Protein AF-A0A6M0LMC6-F1 (afdb_monomer)

InterPro domains:
  IPR001261 ArgE/DapE/ACY1/CPG2/YscS, conserved site [PS00758] (7-16)
  IPR001261 ArgE/DapE/ACY1/CPG2/YscS, conserved site [PS00759] (43-82)
  IPR002933 Peptidase M20 [PF01546] (8-113)
  IPR050072 Peptidase M20A family, bacterial cell wall biosynthesis [PTHR43808] (4-135)

Nearest PDB structures (foldseek):
  4h2k-assembly1_A  TM=9.846E-01  e=8.358E-12  Haemophilus influenzae Rd KW20
  1vgy-assembly1_B  TM=9.972E-01  e=1.245E-11  Neisseria meningitidis MC58
  8f8o-assembly1_A  TM=9.897E-01  e=1.736E-11  Acinetobacter baumannii ATCC 17978
  4op4-assembly2_B  TM=9.793E-01  e=8.358E-12  Vibrio cholerae O1 biovar El Tor str. N16961
  4h2k-assembly2_B  TM=9.912E-01  e=3.156E-11  Haemophilus influenzae Rd KW20

pLDDT: mean 97.23, std 5.57, range [48.34, 98.88]

Organism: Pseudobutyrivibrio xylanivorans (NCBI:txid185007)

Radius of gyration: 18.85 Å; Cα contacts (8 Å, |Δi|>4): 164; chains: 1; bounding box: 70×32×45 Å

Mean predicted aligned error: 3.05 Å

Structure (mmCIF, N/CA/C/O backbone):
data_AF-A0A6M0LMC6-F1
#
_entry.id   AF-A0A6M0LMC6-F1
#
loop_
_atom_site.group_PDB
_atom_site.id
_atom_site.type_symbol
_atom_site.label_atom_id
_atom_site.label_alt_id
_atom_site.label_comp_id
_atom_site.label_asym_id
_atom_site.label_entity_id
_atom_site.label_seq_id
_atom_site.pdbx_PDB_ins_code
_atom_site.Cartn_x
_atom_site.Cartn_y
_atom_site.Cartn_z
_atom_site.occupancy
_atom_site.B_iso_or_equiv
_atom_site.auth_seq_id
_atom_site.auth_comp_id
_atom_site.auth_asym_id
_atom_site.auth_atom_id
_atom_site.pdbx_PDB_model_num
ATOM 1 N N 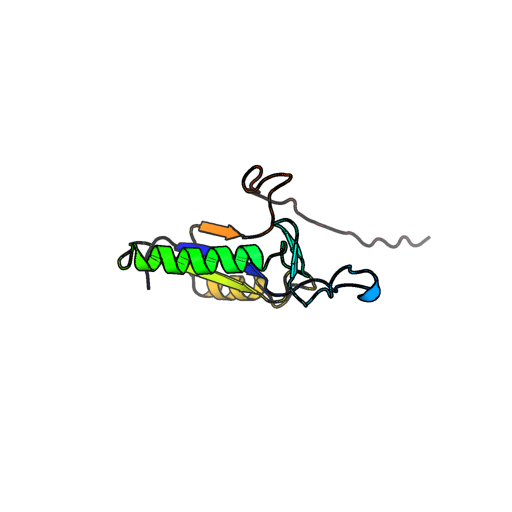. ARG A 1 1 ? -17.858 5.050 9.098 1.00 48.34 1 ARG A N 1
ATOM 2 C CA . ARG A 1 1 ? -18.167 5.758 10.366 1.00 48.34 1 ARG A CA 1
ATOM 3 C C . ARG A 1 1 ? -18.268 4.690 11.441 1.00 48.34 1 ARG A C 1
ATOM 5 O O . ARG A 1 1 ? -19.261 3.988 11.457 1.00 48.34 1 ARG A O 1
ATOM 12 N N . GLY A 1 2 ? -17.227 4.509 12.246 1.00 61.50 2 GLY A N 1
ATOM 13 C CA . GLY A 1 2 ? -17.209 3.538 13.344 1.00 61.50 2 GLY A CA 1
ATOM 14 C C . GLY A 1 2 ? -16.548 4.165 14.568 1.00 61.50 2 GLY A C 1
ATOM 15 O O . GLY A 1 2 ? -15.774 5.112 14.415 1.00 61.50 2 GLY A O 1
ATOM 16 N N . GLN A 1 3 ? -16.881 3.679 15.759 1.00 81.12 3 GLN A N 1
ATOM 17 C CA . GLN A 1 3 ? -16.204 4.007 17.018 1.00 81.12 3 GLN A CA 1
ATOM 18 C C . GLN A 1 3 ? -15.610 2.719 17.604 1.00 81.12 3 GLN A C 1
ATOM 20 O O . GLN A 1 3 ? -15.968 1.631 17.173 1.00 81.12 3 GLN A O 1
ATOM 25 N N . GLY A 1 4 ? -14.707 2.829 18.579 1.00 90.44 4 GLY A N 1
ATOM 26 C CA . GLY A 1 4 ? -14.136 1.660 19.252 1.00 90.44 4 GLY A CA 1
ATOM 27 C C . GLY A 1 4 ? -12.878 1.112 18.578 1.00 90.44 4 GLY A C 1
ATOM 28 O O . GLY A 1 4 ? -12.019 1.878 18.140 1.00 90.44 4 GLY A O 1
ATOM 29 N N . GLU A 1 5 ? -12.747 -0.212 18.576 1.00 97.38 5 GLU A N 1
ATOM 30 C CA . GLU A 1 5 ? -11.569 -0.931 18.084 1.00 97.38 5 GLU A CA 1
ATOM 31 C C . GLU A 1 5 ? -11.291 -0.613 16.610 1.00 97.38 5 GLU A C 1
ATOM 33 O O . GLU A 1 5 ? -12.194 -0.662 15.774 1.00 97.38 5 GLU A O 1
ATOM 38 N N . THR A 1 6 ? -10.058 -0.218 16.302 1.00 98.44 6 THR A N 1
ATOM 39 C CA . THR A 1 6 ? -9.670 0.373 15.021 1.00 98.44 6 THR A CA 1
ATOM 40 C C . THR A 1 6 ? -8.673 -0.504 14.274 1.00 98.44 6 THR A C 1
ATOM 42 O O . THR A 1 6 ? -7.554 -0.707 14.741 1.00 98.44 6 THR A O 1
ATOM 45 N N . LEU A 1 7 ? -9.060 -0.934 13.071 1.00 98.69 7 LEU A N 1
ATOM 46 C CA . LEU A 1 7 ? -8.183 -1.532 12.066 1.00 98.69 7 LEU A CA 1
ATOM 47 C C . LEU A 1 7 ? -7.851 -0.490 10.993 1.00 98.69 7 LEU A C 1
ATOM 49 O O . LEU A 1 7 ? -8.753 0.062 10.359 1.00 98.69 7 LEU A O 1
ATOM 53 N N . ALA A 1 8 ? -6.563 -0.252 10.761 1.00 98.69 8 ALA A N 1
ATOM 54 C CA . ALA A 1 8 ? -6.072 0.565 9.661 1.00 98.69 8 ALA A CA 1
ATOM 55 C C . ALA A 1 8 ? -5.409 -0.302 8.585 1.00 98.69 8 ALA A C 1
ATOM 57 O O . ALA A 1 8 ? -4.524 -1.101 8.888 1.00 98.69 8 ALA A O 1
ATOM 58 N N . PHE A 1 9 ? -5.791 -0.105 7.326 1.00 98.88 9 PHE A N 1
ATOM 59 C CA . PHE A 1 9 ? -4.951 -0.490 6.196 1.00 98.88 9 PHE A CA 1
ATOM 60 C C . PHE A 1 9 ? -3.923 0.611 5.937 1.00 98.88 9 PHE A C 1
ATOM 62 O O . PHE A 1 9 ? -4.284 1.788 5.873 1.00 98.88 9 PHE A O 1
ATOM 69 N N . ALA A 1 10 ? -2.656 0.240 5.779 1.00 98.81 10 ALA A N 1
ATOM 70 C CA . ALA A 1 10 ? -1.582 1.170 5.457 1.00 98.81 10 ALA A CA 1
ATOM 71 C C . ALA A 1 10 ? -0.913 0.809 4.129 1.00 98.81 10 ALA A C 1
ATOM 73 O O . ALA A 1 10 ? -0.786 -0.370 3.785 1.00 98.81 10 ALA A O 1
ATOM 74 N N . GLY A 1 11 ? -0.488 1.834 3.395 1.00 98.75 11 GLY A N 1
ATOM 75 C CA . GLY A 1 11 ? 0.216 1.662 2.133 1.00 98.75 11 GLY A CA 1
ATOM 76 C C . GLY A 1 11 ? 0.665 2.969 1.497 1.00 98.75 11 GLY A C 1
ATOM 77 O O . GLY A 1 11 ? 0.436 4.051 2.044 1.00 98.75 11 GLY A O 1
ATOM 78 N N . HIS A 1 12 ? 1.279 2.870 0.324 1.00 98.88 12 HIS A N 1
ATOM 79 C CA . HIS A 1 12 ? 1.862 4.011 -0.369 1.00 98.88 12 HIS A CA 1
ATOM 80 C C . HIS A 1 12 ? 1.518 4.024 -1.867 1.00 98.88 12 HIS A C 1
ATOM 82 O O . HIS A 1 12 ? 1.209 2.997 -2.473 1.00 98.88 12 HIS A O 1
ATOM 88 N N . THR A 1 13 ? 1.469 5.226 -2.442 1.00 98.75 13 THR A N 1
ATOM 89 C CA . THR A 1 13 ? 1.007 5.480 -3.823 1.00 98.75 13 THR A CA 1
ATOM 90 C C . THR A 1 13 ? 2.134 5.823 -4.787 1.00 98.75 13 THR A C 1
ATOM 92 O O . THR A 1 13 ? 1.973 5.665 -6.006 1.00 98.75 13 THR A O 1
ATOM 95 N N . ASP A 1 14 ? 3.249 6.307 -4.248 1.00 98.62 14 ASP A N 1
ATOM 96 C CA . ASP A 1 14 ? 4.501 6.502 -4.957 1.00 98.62 14 ASP A CA 1
ATOM 97 C C . ASP A 1 14 ? 5.084 5.174 -5.422 1.00 98.62 14 ASP A C 1
ATOM 99 O O . ASP A 1 14 ? 4.713 4.097 -4.967 1.00 98.62 14 ASP A O 1
ATOM 103 N N . VAL A 1 15 ? 5.960 5.278 -6.411 1.00 98.69 15 VAL A N 1
ATOM 104 C CA . VAL A 1 15 ? 6.655 4.151 -7.013 1.00 98.69 15 VAL A CA 1
ATOM 105 C C . VAL A 1 15 ? 8.071 4.593 -7.347 1.00 98.69 15 VAL A C 1
ATOM 107 O O . VAL A 1 15 ? 8.283 5.740 -7.753 1.00 98.69 15 VAL A O 1
ATOM 110 N N . VAL A 1 16 ? 9.037 3.682 -7.253 1.00 98.12 16 VAL A N 1
ATOM 111 C CA . VAL A 1 16 ? 10.413 3.974 -7.676 1.00 98.12 16 VAL A CA 1
ATOM 112 C C . VAL A 1 16 ? 10.511 4.279 -9.179 1.00 98.12 16 VAL A C 1
ATOM 114 O O . VAL A 1 16 ? 9.677 3.815 -9.976 1.00 98.12 16 VAL A O 1
ATOM 117 N N . PRO A 1 17 ? 11.565 4.997 -9.616 1.00 98.06 17 PRO A N 1
ATOM 118 C CA . PRO A 1 17 ? 11.808 5.254 -11.029 1.00 98.06 17 PRO A CA 1
ATOM 119 C C . PRO A 1 17 ? 11.774 3.974 -11.890 1.00 98.06 17 PRO A C 1
ATOM 121 O O . PRO A 1 17 ? 12.221 2.899 -11.469 1.00 98.06 17 PRO A O 1
ATOM 124 N N . PRO A 1 18 ? 11.252 4.044 -13.127 1.00 97.38 18 PRO A N 1
ATOM 125 C CA . PRO A 1 18 ? 11.214 2.888 -14.022 1.00 97.38 18 PRO A CA 1
ATOM 126 C C . PRO A 1 18 ? 12.589 2.525 -14.604 1.00 97.38 18 PRO A C 1
ATOM 128 O O . PRO A 1 18 ? 12.740 1.432 -15.149 1.00 97.38 18 PRO A O 1
ATOM 131 N N . GLY A 1 19 ? 13.580 3.415 -14.480 1.00 98.12 19 GLY A N 1
ATOM 132 C CA . GLY A 1 19 ? 14.852 3.307 -15.189 1.00 98.12 19 GLY A CA 1
ATOM 133 C C . GLY A 1 19 ? 14.685 3.620 -16.676 1.00 98.12 19 GLY A C 1
ATOM 134 O O . GLY A 1 19 ? 13.872 4.464 -17.048 1.00 98.12 19 GLY A O 1
ATOM 135 N N . ASP A 1 20 ? 15.461 2.935 -17.511 1.00 98.00 20 ASP A N 1
ATOM 136 C CA . ASP A 1 20 ? 15.379 3.033 -18.969 1.00 98.00 20 ASP A CA 1
ATOM 137 C C . ASP A 1 20 ? 14.089 2.374 -19.490 1.00 98.00 20 ASP A C 1
ATOM 139 O O . ASP A 1 20 ? 13.900 1.162 -19.345 1.00 98.00 20 ASP A O 1
ATOM 143 N N . ALA A 1 21 ? 13.197 3.181 -20.071 1.00 97.38 21 ALA A N 1
ATOM 144 C CA . ALA A 1 21 ? 11.890 2.742 -20.550 1.00 97.38 21 ALA A CA 1
ATOM 145 C C . ALA A 1 21 ? 11.987 1.772 -21.738 1.00 97.38 21 ALA A C 1
ATOM 147 O O . ALA A 1 21 ? 11.151 0.877 -21.841 1.00 97.38 21 ALA A O 1
ATOM 148 N N . ASP A 1 22 ? 13.030 1.876 -22.567 1.00 97.94 22 ASP A N 1
ATOM 149 C CA . ASP A 1 22 ? 13.209 1.029 -23.754 1.00 97.94 22 ASP A CA 1
ATOM 150 C C . ASP A 1 22 ? 13.566 -0.419 -23.384 1.00 97.94 22 ASP A C 1
ATOM 152 O O . ASP A 1 22 ? 13.448 -1.342 -24.191 1.00 97.94 22 ASP A O 1
ATOM 156 N N . ARG A 1 23 ? 13.978 -0.648 -22.131 1.00 98.12 23 ARG A N 1
ATOM 157 C CA . ARG A 1 23 ? 14.245 -1.988 -21.593 1.00 98.12 23 ARG A CA 1
ATOM 158 C C . ARG A 1 23 ? 12.991 -2.709 -21.110 1.00 98.12 23 ARG A C 1
ATOM 160 O O . ARG A 1 23 ? 13.076 -3.887 -20.755 1.00 98.12 23 ARG A O 1
ATOM 167 N N . TRP A 1 24 ? 11.849 -2.030 -21.060 1.00 98.50 24 TRP A N 1
ATOM 168 C CA . TRP A 1 24 ? 10.584 -2.651 -20.703 1.00 98.50 24 TRP A CA 1
ATOM 169 C C . TRP A 1 24 ? 9.914 -3.269 -21.932 1.00 98.50 24 TRP A C 1
ATOM 171 O O . TRP A 1 24 ? 9.890 -2.683 -23.007 1.00 98.50 24 TRP A O 1
ATOM 181 N N . ILE A 1 25 ? 9.310 -4.449 -21.765 1.00 98.06 25 ILE A N 1
ATOM 182 C CA . ILE A 1 25 ? 8.550 -5.103 -22.847 1.00 98.06 25 ILE A CA 1
ATOM 183 C C . ILE A 1 25 ? 7.274 -4.309 -23.184 1.00 98.06 25 ILE A C 1
ATOM 185 O O . ILE A 1 25 ? 6.855 -4.253 -24.335 1.00 98.06 25 ILE A O 1
ATOM 189 N N . ASN A 1 26 ? 6.658 -3.710 -22.165 1.00 97.62 26 ASN A N 1
ATOM 190 C CA . ASN A 1 26 ? 5.527 -2.791 -22.261 1.00 97.62 26 ASN A CA 1
ATOM 191 C C . ASN A 1 26 ? 5.885 -1.538 -21.456 1.00 97.62 26 ASN A C 1
ATOM 193 O O . ASN A 1 26 ? 6.481 -1.707 -20.388 1.00 97.62 26 ASN A O 1
ATOM 197 N N . PRO A 1 27 ? 5.527 -0.319 -21.895 1.00 98.31 27 PRO A N 1
ATOM 198 C CA . PRO A 1 27 ? 5.887 0.889 -21.164 1.00 98.31 27 PRO A CA 1
ATOM 199 C C . PRO A 1 27 ? 5.482 0.803 -19.681 1.00 98.31 27 PRO A C 1
ATOM 201 O O . PRO A 1 27 ? 4.383 0.346 -19.360 1.00 98.31 27 PRO A O 1
ATOM 204 N N . PRO A 1 28 ? 6.342 1.244 -18.747 1.00 98.44 28 PRO A N 1
ATOM 205 C CA . PRO A 1 28 ? 6.178 0.998 -17.310 1.00 98.44 28 PRO A CA 1
ATOM 206 C C . PRO A 1 28 ? 4.889 1.583 -16.720 1.00 98.44 28 PRO A C 1
ATOM 208 O O . PRO A 1 28 ? 4.438 1.130 -15.670 1.00 98.44 28 PRO A O 1
ATOM 211 N N . PHE A 1 29 ? 4.294 2.579 -17.377 1.00 98.44 29 PHE A N 1
ATOM 212 C CA . PHE A 1 29 ? 3.057 3.235 -16.951 1.00 98.44 29 PHE A CA 1
ATOM 213 C C . PHE A 1 29 ? 1.877 2.982 -17.904 1.00 98.44 29 PHE A C 1
ATOM 215 O O . PHE A 1 29 ? 0.847 3.640 -17.784 1.00 98.44 29 PHE A O 1
ATOM 222 N N . GLU A 1 30 ? 2.002 2.002 -18.802 1.00 98.56 30 GLU A N 1
ATOM 223 C CA . GLU A 1 30 ? 0.915 1.478 -19.633 1.00 98.56 30 GLU A CA 1
ATOM 224 C C . GLU A 1 30 ? 0.542 0.068 -19.141 1.00 98.56 30 GLU A C 1
ATOM 226 O O . GLU A 1 30 ? 1.115 -0.932 -19.594 1.00 98.56 30 GLU A O 1
ATOM 231 N N . PRO A 1 31 ? -0.375 -0.044 -18.158 1.00 98.44 31 PRO A N 1
ATOM 232 C CA . PRO A 1 31 ? -0.671 -1.316 -17.516 1.00 98.44 31 PRO A CA 1
ATOM 233 C C . PRO A 1 31 ? -1.193 -2.328 -18.536 1.00 98.44 31 PRO A C 1
ATOM 235 O O . PRO A 1 31 ? -2.186 -2.087 -19.220 1.00 98.44 31 PRO A O 1
ATOM 238 N N . THR A 1 32 ? -0.527 -3.477 -18.618 1.00 98.69 32 THR A N 1
ATOM 239 C CA . THR A 1 32 ? -0.811 -4.501 -19.629 1.00 98.69 32 THR A CA 1
ATOM 240 C C . THR A 1 32 ? -1.021 -5.850 -18.959 1.00 98.69 32 THR A C 1
ATOM 242 O O . THR A 1 32 ? -0.197 -6.273 -18.152 1.00 98.69 32 THR A O 1
ATOM 245 N N . ILE A 1 33 ? -2.101 -6.551 -19.309 1.00 98.69 33 ILE A N 1
ATOM 246 C CA . ILE A 1 33 ? -2.320 -7.936 -18.878 1.00 98.69 33 ILE A CA 1
ATOM 247 C C . ILE A 1 33 ? -1.821 -8.875 -19.972 1.00 98.69 33 ILE A C 1
ATOM 249 O O . ILE A 1 33 ? -2.253 -8.776 -21.120 1.00 98.69 33 ILE A O 1
ATOM 253 N N . ARG A 1 34 ? -0.937 -9.806 -19.613 1.00 98.25 34 ARG A N 1
ATOM 254 C CA . ARG A 1 34 ? -0.442 -10.858 -20.506 1.00 98.25 34 ARG A CA 1
ATOM 255 C C . ARG A 1 34 ? -0.194 -12.133 -19.710 1.00 98.25 34 ARG A C 1
ATOM 257 O O . ARG A 1 34 ? 0.390 -12.073 -18.635 1.00 98.25 34 ARG A O 1
ATOM 264 N N . ASP A 1 35 ? -0.658 -13.266 -20.231 1.00 97.75 35 ASP A N 1
ATOM 265 C CA . ASP A 1 35 ? -0.481 -14.596 -19.625 1.00 97.75 35 ASP A CA 1
ATOM 266 C C . ASP A 1 35 ? -0.914 -14.663 -18.148 1.00 97.75 35 ASP A C 1
ATOM 268 O O . ASP A 1 35 ? -0.265 -15.280 -17.310 1.00 97.75 35 ASP A O 1
ATOM 272 N N . GLY A 1 36 ? -2.014 -13.978 -17.814 1.00 98.06 36 GLY A N 1
ATOM 273 C CA . GLY A 1 36 ? -2.546 -13.912 -16.447 1.00 98.06 36 GLY A CA 1
ATOM 274 C C . GLY A 1 36 ? -1.807 -12.954 -15.505 1.00 98.06 36 GLY A C 1
ATOM 275 O O . GLY A 1 36 ? -2.202 -12.833 -14.349 1.00 98.06 36 GLY A O 1
ATOM 276 N N . MET A 1 37 ? -0.788 -12.237 -15.985 1.00 98.56 37 MET A N 1
ATOM 277 C CA . MET A 1 37 ? 0.027 -11.316 -15.190 1.00 98.56 37 MET A CA 1
ATOM 278 C C . MET A 1 37 ? -0.252 -9.859 -15.567 1.00 98.56 37 MET A C 1
ATOM 280 O O . MET A 1 37 ? -0.325 -9.521 -16.749 1.00 98.56 37 MET A O 1
ATOM 284 N N . LEU A 1 38 ? -0.373 -8.987 -14.561 1.00 98.75 38 LEU A N 1
ATOM 285 C CA . LEU A 1 38 ? -0.455 -7.537 -14.743 1.00 98.75 38 LEU A CA 1
ATOM 286 C C . LEU A 1 38 ? 0.950 -6.925 -14.698 1.00 98.75 38 LEU A C 1
ATOM 288 O O . LEU A 1 38 ? 1.615 -6.951 -13.664 1.00 98.75 38 LEU A O 1
ATOM 292 N N . PHE A 1 39 ? 1.376 -6.336 -15.810 1.00 98.81 39 PHE A N 1
ATOM 293 C CA . PHE A 1 39 ? 2.649 -5.639 -15.942 1.00 98.81 39 PHE A CA 1
ATOM 294 C C . PHE A 1 39 ? 2.459 -4.132 -15.778 1.00 98.81 39 PHE A C 1
ATOM 296 O O . PHE A 1 39 ? 1.531 -3.549 -16.336 1.00 98.81 39 PHE A O 1
ATOM 303 N N . GLY A 1 40 ? 3.367 -3.507 -15.031 1.00 98.69 40 GLY A N 1
ATOM 304 C CA . GLY A 1 40 ? 3.417 -2.064 -14.811 1.00 98.69 40 GLY A CA 1
ATOM 305 C C . GLY A 1 40 ? 4.191 -1.728 -13.538 1.00 98.69 40 GLY A C 1
ATOM 306 O O . GLY A 1 40 ? 4.220 -2.511 -12.583 1.00 98.69 40 GLY A O 1
ATOM 307 N N . ARG A 1 41 ? 4.831 -0.560 -13.500 1.00 98.75 41 ARG A N 1
ATOM 308 C CA . ARG A 1 41 ? 5.519 -0.070 -12.305 1.00 98.75 41 ARG A CA 1
ATOM 309 C C . ARG A 1 41 ? 4.495 0.146 -11.187 1.00 98.75 41 ARG A C 1
ATOM 311 O O . ARG A 1 41 ? 3.549 0.924 -11.308 1.00 98.75 41 ARG A O 1
ATOM 318 N N . GLY A 1 42 ? 4.726 -0.568 -10.092 1.00 98.69 42 GLY A N 1
ATOM 319 C CA . GLY A 1 42 ? 3.887 -0.586 -8.902 1.00 98.69 42 GLY A CA 1
ATOM 320 C C . GLY A 1 42 ? 2.693 -1.536 -8.957 1.00 98.69 42 GLY A C 1
ATOM 321 O O . GLY A 1 42 ? 1.862 -1.504 -8.056 1.00 98.69 42 GLY A O 1
ATOM 322 N N . ALA A 1 43 ? 2.605 -2.404 -9.975 1.00 98.75 43 ALA A N 1
ATOM 323 C CA . ALA A 1 43 ? 1.594 -3.463 -10.017 1.00 98.75 43 ALA A CA 1
ATOM 324 C C . ALA A 1 43 ? 1.664 -4.360 -8.766 1.00 98.75 43 ALA A C 1
ATOM 326 O O . ALA A 1 43 ? 0.640 -4.599 -8.129 1.00 98.75 43 ALA A O 1
ATOM 327 N N . ALA A 1 44 ? 2.872 -4.791 -8.388 1.00 98.62 44 ALA A N 1
ATOM 328 C CA . ALA A 1 44 ? 3.121 -5.517 -7.142 1.00 98.62 44 ALA A CA 1
ATOM 329 C C . ALA A 1 44 ? 3.330 -4.580 -5.940 1.00 98.62 44 ALA A C 1
ATOM 331 O O . ALA A 1 44 ? 2.871 -4.899 -4.849 1.00 98.62 44 ALA A O 1
ATOM 332 N N . ASP A 1 45 ? 3.982 -3.433 -6.159 1.00 98.62 45 ASP A N 1
ATOM 333 C CA . ASP A 1 45 ? 4.496 -2.568 -5.092 1.00 98.62 45 ASP A CA 1
ATOM 334 C C . ASP A 1 45 ? 4.009 -1.104 -5.189 1.00 98.62 45 ASP A C 1
ATOM 336 O O . ASP A 1 45 ? 4.534 -0.297 -5.954 1.00 98.62 45 ASP A O 1
ATOM 340 N N . MET A 1 46 ? 2.913 -0.730 -4.532 1.00 98.69 46 MET A N 1
ATOM 341 C CA . MET A 1 46 ? 1.929 -1.627 -3.910 1.00 98.69 46 MET A CA 1
ATOM 342 C C . MET A 1 46 ? 0.499 -1.336 -4.381 1.00 98.69 46 MET A C 1
ATOM 344 O O . MET A 1 46 ? -0.483 -1.567 -3.670 1.00 98.69 46 MET A O 1
ATOM 348 N N . LYS A 1 47 ? 0.344 -0.834 -5.614 1.00 98.88 47 LYS A N 1
ATOM 349 C CA . LYS A 1 47 ? -0.960 -0.405 -6.155 1.00 98.88 47 LYS A CA 1
ATOM 350 C C . LYS A 1 47 ? -1.952 -1.556 -6.302 1.00 98.88 47 LYS A C 1
ATOM 352 O 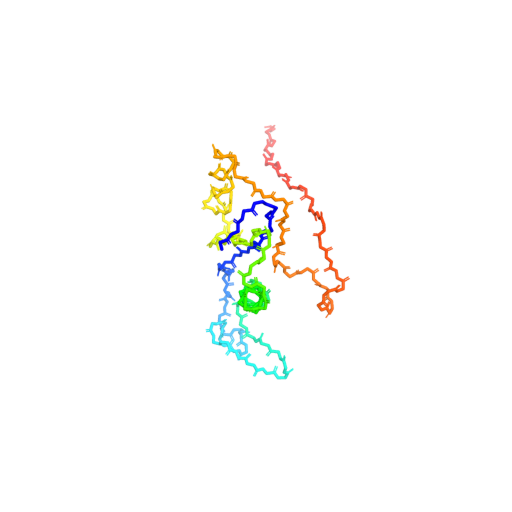O . LYS A 1 47 ? -3.148 -1.334 -6.123 1.00 98.88 47 LYS A O 1
ATOM 357 N N . GLY A 1 48 ? -1.481 -2.775 -6.576 1.00 98.81 48 GLY A N 1
ATOM 358 C CA . GLY A 1 48 ? -2.325 -3.972 -6.546 1.00 98.81 48 GLY A CA 1
ATOM 359 C C . GLY A 1 48 ? -2.951 -4.189 -5.166 1.00 98.81 48 GLY A C 1
ATOM 360 O O . GLY A 1 48 ? -4.170 -4.331 -5.052 1.00 98.81 48 GLY A O 1
ATOM 361 N N . SER A 1 49 ? -2.139 -4.113 -4.110 1.00 98.75 49 SER A N 1
ATOM 362 C CA . SER A 1 49 ? -2.605 -4.201 -2.725 1.00 98.75 49 SER A CA 1
ATOM 363 C C . SER A 1 49 ? -3.540 -3.054 -2.357 1.00 98.75 49 SER A C 1
ATOM 365 O O . SER A 1 49 ? -4.574 -3.315 -1.747 1.00 98.75 49 SER A O 1
ATOM 367 N N . LEU A 1 50 ? -3.231 -1.811 -2.759 1.00 98.88 50 LEU A N 1
ATOM 368 C CA . LEU A 1 50 ? -4.109 -0.649 -2.556 1.00 98.88 50 LEU A CA 1
ATOM 369 C C . LEU A 1 50 ? -5.494 -0.861 -3.181 1.00 98.88 50 LEU A C 1
ATOM 371 O O . LEU A 1 50 ? -6.516 -0.632 -2.534 1.00 98.88 50 LEU A O 1
ATOM 375 N N . ALA A 1 51 ? -5.547 -1.335 -4.426 1.00 98.88 51 ALA A N 1
ATOM 376 C CA . ALA A 1 51 ? -6.811 -1.631 -5.089 1.00 98.88 51 ALA A CA 1
ATOM 377 C C . ALA A 1 51 ? -7.581 -2.739 -4.351 1.00 98.88 51 ALA A C 1
ATOM 379 O O . ALA A 1 51 ? -8.779 -2.602 -4.100 1.00 98.88 51 ALA A O 1
ATOM 380 N N . ALA A 1 52 ? -6.889 -3.808 -3.946 1.00 98.88 52 ALA A N 1
ATOM 381 C CA . ALA A 1 52 ? -7.497 -4.917 -3.220 1.00 98.88 52 ALA A CA 1
ATOM 382 C C . ALA A 1 52 ? -8.097 -4.477 -1.874 1.00 98.88 52 ALA A C 1
ATOM 384 O O . ALA A 1 52 ? -9.236 -4.835 -1.576 1.00 98.88 52 ALA A O 1
ATOM 385 N N . MET A 1 53 ? -7.380 -3.669 -1.084 1.00 98.88 53 MET A N 1
ATOM 386 C CA . MET A 1 53 ? -7.871 -3.184 0.214 1.00 98.88 53 MET A CA 1
ATOM 387 C C . MET A 1 53 ? -9.064 -2.228 0.076 1.00 98.88 53 MET A C 1
ATOM 389 O O . MET A 1 53 ? -10.003 -2.320 0.867 1.00 98.88 53 MET A O 1
ATOM 393 N N . VAL A 1 54 ? -9.078 -1.356 -0.941 1.00 98.88 54 VAL A N 1
ATOM 394 C CA . VAL A 1 54 ? -10.213 -0.453 -1.201 1.00 98.88 54 VAL A CA 1
ATOM 395 C C . VAL A 1 54 ? -11.456 -1.258 -1.570 1.00 98.88 54 VAL A C 1
ATOM 397 O O . VAL A 1 54 ? -12.490 -1.112 -0.922 1.00 98.88 54 VAL A O 1
ATOM 400 N N . VAL A 1 55 ? -11.345 -2.175 -2.534 1.00 98.88 55 VAL A N 1
ATOM 401 C CA . VAL A 1 55 ? -12.474 -3.018 -2.961 1.00 98.88 55 VAL A CA 1
ATOM 402 C C . VAL A 1 55 ? -12.945 -3.939 -1.830 1.00 98.88 55 VAL A C 1
ATOM 404 O O . VAL A 1 55 ? -14.143 -4.191 -1.681 1.00 98.88 55 VAL A O 1
ATOM 407 N N . ALA A 1 56 ? -12.031 -4.436 -0.993 1.00 98.81 56 ALA A N 1
ATOM 408 C CA . ALA A 1 56 ? -12.394 -5.193 0.200 1.00 98.81 56 ALA A CA 1
ATOM 409 C C . ALA A 1 56 ? -13.202 -4.339 1.187 1.00 98.81 56 ALA A C 1
ATOM 411 O O . ALA A 1 56 ? -14.216 -4.811 1.695 1.00 98.81 56 ALA A O 1
ATOM 412 N N . ALA A 1 57 ? -12.808 -3.083 1.419 1.00 98.69 57 ALA A N 1
ATOM 413 C CA . ALA A 1 57 ? -13.548 -2.167 2.280 1.00 98.69 57 ALA A CA 1
ATOM 414 C C . ALA A 1 57 ? -14.937 -1.830 1.716 1.00 98.69 57 ALA A C 1
ATOM 416 O O . ALA A 1 57 ? -15.907 -1.840 2.472 1.00 98.69 57 ALA A O 1
ATOM 417 N N . GLU A 1 58 ? -15.062 -1.597 0.406 1.00 98.81 58 GLU A N 1
ATOM 418 C CA . GLU A 1 58 ? -16.358 -1.391 -0.258 1.00 98.81 58 GLU A CA 1
ATOM 419 C C . GLU A 1 58 ? -17.297 -2.581 -0.021 1.00 98.81 58 GLU A C 1
ATOM 421 O O . GLU A 1 58 ? -18.427 -2.414 0.443 1.00 98.81 58 GLU A O 1
ATOM 426 N N . ARG A 1 59 ? -16.806 -3.800 -0.281 1.00 98.81 59 ARG A N 1
ATOM 427 C CA . ARG A 1 59 ? -17.566 -5.043 -0.083 1.00 98.81 59 ARG A CA 1
ATOM 428 C C . ARG A 1 59 ? -17.912 -5.271 1.386 1.00 98.81 59 ARG A C 1
ATOM 430 O O . ARG A 1 59 ? -19.051 -5.618 1.692 1.00 98.81 59 ARG A O 1
ATOM 437 N N . PHE A 1 60 ? -16.961 -5.045 2.289 1.00 98.62 60 PHE A N 1
ATOM 438 C CA . PHE A 1 60 ? -17.157 -5.198 3.727 1.00 98.62 60 PHE A CA 1
ATOM 439 C C . PHE A 1 60 ? -18.223 -4.237 4.252 1.00 98.62 60 PHE A C 1
ATOM 441 O O . PHE A 1 60 ? -19.135 -4.669 4.947 1.00 98.62 60 PHE A O 1
ATOM 448 N N . VAL A 1 61 ? -18.159 -2.953 3.893 1.00 98.06 61 VAL A N 1
ATOM 449 C CA . VAL A 1 61 ? -19.144 -1.955 4.337 1.00 98.06 61 VAL A CA 1
ATOM 450 C C . VAL A 1 61 ? -20.523 -2.237 3.741 1.00 98.06 61 VAL A C 1
ATOM 452 O O . VAL A 1 61 ? -21.521 -2.063 4.435 1.00 98.06 61 VAL A O 1
ATOM 455 N N . ALA A 1 62 ? -20.604 -2.720 2.497 1.00 98.38 62 ALA A N 1
ATOM 456 C CA . ALA A 1 62 ? -21.874 -3.131 1.900 1.00 98.38 62 ALA A CA 1
ATOM 457 C C . ALA A 1 62 ? -22.515 -4.321 2.641 1.00 98.38 62 ALA A C 1
ATOM 459 O O . ALA A 1 62 ? -23.729 -4.346 2.830 1.00 98.38 62 ALA A O 1
ATOM 460 N N . GLN A 1 63 ? -21.710 -5.295 3.079 1.00 98.62 63 GLN A N 1
ATOM 461 C CA . GLN A 1 63 ? -22.177 -6.470 3.826 1.00 98.62 63 GLN A CA 1
ATOM 462 C C . GLN A 1 63 ? -22.431 -6.180 5.312 1.00 98.62 63 GLN A C 1
ATOM 464 O O . GLN A 1 63 ? -23.320 -6.771 5.923 1.00 98.62 63 GLN A O 1
ATOM 469 N N . HIS A 1 64 ? -21.667 -5.257 5.893 1.00 97.50 64 HIS A N 1
ATOM 470 C CA . HIS A 1 64 ? -21.690 -4.909 7.309 1.00 97.50 64 HIS A CA 1
ATOM 471 C C . HIS A 1 64 ? -21.833 -3.390 7.501 1.00 97.50 64 HIS A C 1
ATOM 473 O O . HIS A 1 64 ? -20.954 -2.757 8.092 1.00 97.50 64 HIS A O 1
ATOM 479 N N . PRO A 1 65 ? -22.948 -2.775 7.060 1.00 96.56 65 PRO A N 1
ATOM 480 C CA . PRO A 1 65 ? -23.136 -1.321 7.135 1.00 96.56 65 PRO A CA 1
ATOM 481 C C . PRO A 1 65 ? -23.128 -0.780 8.574 1.00 96.56 65 PRO A C 1
ATOM 483 O O . PRO A 1 65 ? -22.856 0.398 8.798 1.00 96.56 65 PRO A O 1
ATOM 486 N N . ASN A 1 66 ? -23.387 -1.653 9.552 1.00 96.19 66 ASN A N 1
ATOM 487 C CA . ASN A 1 66 ? -23.438 -1.351 10.979 1.00 96.19 66 ASN A CA 1
ATOM 488 C C . ASN A 1 66 ? -22.296 -2.038 11.750 1.00 96.19 66 ASN A C 1
ATOM 490 O O . ASN A 1 66 ? -22.481 -2.425 12.904 1.00 96.19 66 ASN A O 1
ATOM 494 N N . HIS A 1 67 ? -21.140 -2.254 11.112 1.00 96.81 67 HIS A N 1
ATOM 495 C CA . HIS A 1 67 ? -19.971 -2.831 11.776 1.00 96.81 67 HIS A CA 1
ATOM 496 C C . HIS A 1 67 ? -19.628 -2.067 13.072 1.00 96.81 67 HIS A C 1
ATOM 498 O O . HIS A 1 67 ? -19.679 -0.837 13.125 1.00 96.81 67 HIS A O 1
ATOM 504 N N . THR A 1 68 ? -19.284 -2.796 14.134 1.00 95.69 68 THR A N 1
ATOM 505 C CA . THR A 1 68 ? -19.109 -2.226 15.482 1.00 95.69 68 THR A CA 1
ATOM 506 C C . THR A 1 68 ? -17.751 -1.566 15.696 1.00 95.69 68 THR A C 1
ATOM 508 O O . THR A 1 68 ? -17.654 -0.667 16.523 1.00 95.69 68 THR A O 1
ATOM 511 N N . GLY A 1 69 ? -16.723 -1.998 14.961 1.00 96.75 69 GLY A N 1
ATOM 512 C CA . GLY A 1 69 ? -15.388 -1.399 14.984 1.00 96.75 69 GLY A CA 1
ATOM 513 C C . GLY A 1 69 ? -15.232 -0.224 14.017 1.00 96.75 69 GLY A C 1
ATOM 514 O O . GLY A 1 69 ? -16.173 0.203 13.340 1.00 96.75 69 GLY A O 1
ATOM 515 N N . ARG A 1 70 ? -14.008 0.286 13.905 1.00 98.12 70 ARG A N 1
ATOM 516 C CA . ARG A 1 70 ? -13.612 1.357 12.991 1.00 98.12 70 ARG A CA 1
ATOM 517 C C . ARG A 1 70 ? -12.617 0.830 11.957 1.00 98.12 70 ARG A C 1
ATOM 519 O O . ARG A 1 70 ? -11.554 0.339 12.310 1.00 98.12 70 ARG A O 1
ATOM 526 N N . LEU A 1 71 ? -12.957 0.982 10.680 1.00 98.19 71 LEU A N 1
ATOM 527 C CA . LEU A 1 71 ? -12.057 0.718 9.558 1.00 98.19 71 LEU A CA 1
ATOM 528 C C . LEU A 1 71 ? -11.466 2.040 9.054 1.00 98.19 71 LEU A C 1
ATOM 530 O O . LEU A 1 71 ? -12.208 3.008 8.857 1.00 98.19 71 LEU A O 1
ATOM 534 N N . ALA A 1 72 ? -10.149 2.086 8.864 1.00 98.31 72 ALA A N 1
ATOM 535 C CA . ALA A 1 72 ? -9.409 3.270 8.441 1.00 98.31 72 ALA A CA 1
ATOM 536 C C . ALA A 1 72 ? -8.374 2.947 7.351 1.00 98.31 72 ALA A C 1
ATOM 538 O O . ALA A 1 72 ? -7.971 1.799 7.177 1.00 98.31 72 ALA A O 1
ATOM 539 N N . PHE A 1 73 ? -7.923 3.991 6.655 1.00 98.75 73 PHE A N 1
ATOM 540 C CA . PHE A 1 73 ? -6.813 3.945 5.707 1.00 98.75 73 PHE A CA 1
ATOM 541 C C . PHE A 1 73 ? -5.770 4.999 6.085 1.00 98.75 73 PHE A C 1
ATOM 543 O O . PHE A 1 73 ? -6.131 6.141 6.376 1.00 98.75 73 PHE A O 1
ATOM 550 N N . LEU A 1 74 ? -4.493 4.622 6.059 1.00 98.75 74 LEU A N 1
ATOM 551 C CA . LEU A 1 74 ? -3.347 5.509 6.248 1.00 98.75 74 LEU A CA 1
ATOM 552 C C . LEU A 1 74 ? -2.442 5.388 5.019 1.00 98.75 74 LEU A C 1
ATOM 554 O O . LEU A 1 74 ? -1.665 4.445 4.903 1.00 98.75 74 LEU A O 1
ATOM 558 N N . ILE A 1 75 ? -2.588 6.331 4.086 1.00 98.81 75 ILE A N 1
ATOM 559 C CA . ILE A 1 75 ? -1.929 6.286 2.778 1.00 98.81 75 ILE A CA 1
ATOM 560 C C . ILE A 1 75 ? -0.924 7.424 2.648 1.00 98.81 75 ILE A C 1
ATOM 562 O O . ILE A 1 75 ? -1.231 8.565 3.000 1.00 98.81 75 ILE A O 1
ATOM 566 N N . THR A 1 76 ? 0.259 7.118 2.118 1.00 98.69 76 THR A N 1
ATOM 567 C CA . THR A 1 76 ? 1.305 8.104 1.831 1.00 98.69 76 THR A CA 1
ATOM 568 C C . THR A 1 76 ? 1.724 8.104 0.356 1.00 98.69 76 THR A C 1
ATOM 570 O O . THR A 1 76 ? 1.275 7.276 -0.439 1.00 98.69 76 THR A O 1
ATOM 573 N N . SER A 1 77 ? 2.536 9.083 -0.031 1.00 98.50 77 SER A N 1
ATOM 574 C CA . SER A 1 77 ? 3.085 9.243 -1.384 1.00 98.50 77 SER A CA 1
ATOM 575 C C . SER A 1 77 ? 4.605 9.460 -1.370 1.00 98.50 77 SER A C 1
ATOM 577 O O . SER A 1 77 ? 5.140 10.063 -2.296 1.00 98.50 77 SER A O 1
ATOM 579 N N . ASP A 1 78 ? 5.267 9.091 -0.277 1.00 97.75 78 ASP A N 1
ATOM 580 C CA . ASP A 1 78 ? 6.724 9.095 -0.113 1.00 97.75 78 ASP A CA 1
ATOM 581 C C . ASP A 1 78 ? 7.059 8.018 0.928 1.00 97.75 78 ASP A C 1
ATOM 583 O O . ASP A 1 78 ? 7.255 8.319 2.106 1.00 97.75 78 ASP A O 1
ATOM 587 N N . GLU A 1 79 ? 6.992 6.754 0.519 1.00 98.06 79 GLU A N 1
ATOM 588 C CA . GLU A 1 79 ? 7.497 5.609 1.294 1.00 98.06 79 GLU A CA 1
ATOM 589 C C . GLU A 1 79 ? 8.880 5.197 0.778 1.00 98.06 79 GLU A C 1
ATOM 591 O O . GLU A 1 79 ? 9.800 5.004 1.571 1.00 98.06 79 GLU A O 1
ATOM 596 N N . GLU A 1 80 ? 9.052 5.217 -0.545 1.00 96.44 80 GLU A N 1
ATOM 597 C CA . GLU A 1 80 ? 10.208 4.647 -1.245 1.00 96.44 80 GLU A CA 1
ATOM 598 C C . GLU A 1 80 ? 11.440 5.565 -1.260 1.00 96.44 80 GLU A C 1
ATOM 600 O O . GLU A 1 80 ? 12.547 5.139 -1.605 1.00 96.44 80 GLU A O 1
ATOM 605 N N . ALA A 1 81 ? 11.264 6.856 -0.955 1.00 95.75 81 ALA A N 1
ATOM 606 C CA . ALA A 1 81 ? 12.333 7.845 -1.019 1.00 95.75 81 ALA A CA 1
ATOM 607 C C . ALA A 1 81 ? 12.762 8.329 0.373 1.00 95.75 81 ALA A C 1
ATOM 609 O O . ALA A 1 81 ? 13.429 7.608 1.112 1.00 95.75 81 ALA A O 1
ATOM 610 N N . SER A 1 82 ? 12.486 9.589 0.713 1.00 95.56 82 SER A N 1
ATOM 611 C CA . SER A 1 82 ? 12.996 10.172 1.961 1.00 95.56 82 SER A CA 1
ATOM 612 C C . SER A 1 82 ? 12.130 9.813 3.161 1.00 95.56 82 SER A C 1
ATOM 614 O O . SER A 1 82 ? 12.614 9.791 4.292 1.00 95.56 82 SER A O 1
ATOM 616 N N . ALA A 1 83 ? 10.835 9.605 2.913 1.00 95.00 83 ALA A N 1
ATOM 617 C CA . ALA A 1 83 ? 9.795 9.348 3.897 1.00 95.00 83 ALA A CA 1
ATOM 618 C C . ALA A 1 83 ? 9.666 10.381 5.040 1.00 95.00 83 ALA A C 1
ATOM 620 O O . ALA A 1 83 ? 8.868 10.191 5.962 1.00 95.00 83 ALA A O 1
ATOM 621 N N . HIS A 1 84 ? 10.370 11.520 4.981 1.00 97.19 84 HIS A N 1
ATOM 622 C CA . HIS A 1 84 ? 10.386 12.526 6.053 1.00 97.19 84 HIS A CA 1
ATOM 623 C C . HIS A 1 84 ? 9.029 13.214 6.264 1.00 97.19 84 HIS A C 1
ATOM 625 O O . HIS A 1 84 ? 8.707 13.629 7.379 1.00 97.19 84 HIS A O 1
ATOM 631 N N . ASN A 1 85 ? 8.243 13.351 5.192 1.00 97.94 85 ASN A N 1
ATOM 632 C C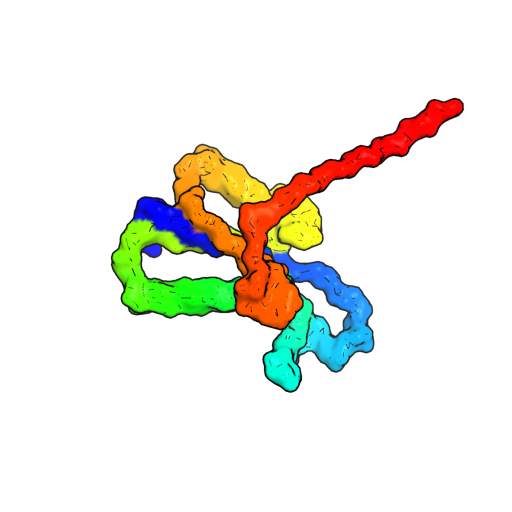A . ASN A 1 85 ? 6.933 14.011 5.201 1.00 97.94 85 ASN A CA 1
ATOM 633 C C . ASN A 1 85 ? 5.770 13.036 4.961 1.00 97.94 85 ASN A C 1
ATOM 635 O O . ASN A 1 85 ? 4.640 13.469 4.741 1.00 97.94 85 ASN A O 1
ATOM 639 N N . GLY A 1 86 ? 6.051 11.732 4.985 1.00 98.06 86 GLY A N 1
ATOM 640 C CA . GLY A 1 86 ? 5.072 10.691 4.713 1.00 98.06 86 GLY A CA 1
ATOM 641 C C . GLY A 1 86 ? 4.348 10.215 5.969 1.00 98.06 86 GLY A C 1
ATOM 642 O O . GLY A 1 86 ? 3.937 10.996 6.833 1.00 98.06 86 GLY A O 1
ATOM 643 N N . THR A 1 87 ? 4.216 8.895 6.087 1.00 98.38 87 THR A N 1
ATOM 644 C CA . THR A 1 87 ? 3.535 8.204 7.193 1.00 98.38 87 THR A CA 1
ATOM 645 C C . THR A 1 87 ? 3.975 8.687 8.577 1.00 98.38 87 THR A C 1
ATOM 647 O O . THR A 1 87 ? 3.131 8.820 9.462 1.00 98.38 87 THR A O 1
ATOM 650 N N . VAL A 1 88 ? 5.256 9.030 8.766 1.00 98.19 88 VAL A N 1
ATOM 651 C CA . VAL A 1 88 ? 5.777 9.534 10.050 1.00 98.19 88 VAL A CA 1
ATOM 652 C C . VAL A 1 88 ? 5.020 10.771 10.548 1.00 98.19 88 VAL A C 1
ATOM 654 O O . VAL A 1 88 ? 4.628 10.819 11.711 1.00 98.19 88 VAL A O 1
ATOM 657 N N . LYS A 1 89 ? 4.706 11.727 9.663 1.00 98.62 89 LYS A N 1
ATOM 658 C CA . LYS A 1 89 ? 3.973 12.953 10.019 1.00 98.62 89 LYS A CA 1
ATOM 659 C C . LYS A 1 89 ? 2.514 12.692 10.347 1.00 98.62 89 LYS A C 1
ATOM 661 O O . LYS A 1 89 ? 1.960 13.322 11.247 1.00 98.62 89 LYS A O 1
ATOM 666 N N . VAL A 1 90 ? 1.897 11.738 9.654 1.00 98.50 90 VAL A N 1
ATOM 667 C CA . VAL A 1 90 ? 0.534 11.306 9.974 1.00 98.50 90 VAL A CA 1
ATOM 668 C C . VAL A 1 90 ? 0.513 10.664 11.357 1.00 98.50 90 VAL A C 1
ATOM 670 O O . VAL A 1 90 ? -0.304 11.050 12.187 1.00 98.50 90 VAL A O 1
ATOM 673 N N . VAL A 1 91 ? 1.441 9.748 11.642 1.00 98.50 91 VAL A N 1
ATOM 674 C CA . VAL A 1 91 ? 1.536 9.079 12.946 1.00 98.50 91 VAL A CA 1
ATOM 675 C C . VAL A 1 91 ? 1.781 10.085 14.075 1.00 98.50 91 VAL A C 1
ATOM 677 O O . VAL A 1 91 ? 1.051 10.045 15.063 1.00 98.50 91 VAL A O 1
ATOM 680 N N . GLU A 1 92 ? 2.711 11.035 13.915 1.00 98.62 92 GLU A N 1
ATOM 681 C CA . GLU A 1 92 ? 2.933 12.132 14.877 1.00 98.62 92 GLU A CA 1
ATOM 682 C C . GLU A 1 92 ? 1.627 12.890 15.191 1.00 98.62 92 GLU A C 1
ATOM 684 O O . GLU A 1 92 ? 1.291 13.118 16.356 1.00 98.62 92 GLU A O 1
ATOM 689 N N . ALA A 1 93 ? 0.852 13.241 14.159 1.00 98.69 93 ALA A N 1
ATOM 690 C CA . ALA A 1 93 ? -0.412 13.960 14.306 1.00 98.69 93 ALA A CA 1
ATOM 691 C C . ALA A 1 93 ? -1.541 13.113 14.922 1.00 98.69 93 ALA A C 1
ATOM 693 O O . ALA A 1 93 ? -2.395 13.645 15.630 1.00 98.69 93 ALA A O 1
ATOM 694 N N . LEU A 1 94 ? -1.575 11.803 14.661 1.00 98.44 94 LEU A N 1
ATOM 695 C CA . LEU A 1 94 ? -2.527 10.883 15.289 1.00 98.44 94 LEU A CA 1
ATOM 696 C C . LEU A 1 94 ? -2.203 10.691 16.776 1.00 98.44 94 LEU A C 1
ATOM 698 O O . LEU A 1 94 ? -3.096 10.744 17.622 1.00 98.44 94 LEU A O 1
ATOM 702 N N . MET A 1 95 ? -0.922 10.534 17.109 1.00 98.50 95 MET A N 1
ATOM 703 C CA . MET A 1 95 ? -0.460 10.399 18.490 1.00 98.50 95 MET A CA 1
ATOM 704 C C . MET A 1 95 ? -0.713 11.666 19.310 1.00 98.50 95 MET A C 1
ATOM 706 O O . MET A 1 95 ? -1.151 11.561 20.455 1.00 98.50 95 MET A O 1
ATOM 710 N N . SER A 1 96 ? -0.498 12.857 18.736 1.00 98.62 96 SER A N 1
ATOM 711 C CA . SER A 1 96 ? -0.679 14.135 19.447 1.00 98.62 96 SER A CA 1
ATOM 712 C C . SER A 1 96 ? -2.119 14.397 19.895 1.00 98.62 96 SER A C 1
ATOM 714 O O . SER A 1 96 ? -2.339 15.164 20.830 1.00 98.62 96 SER A O 1
ATOM 716 N N . ARG A 1 97 ? -3.094 13.733 19.266 1.00 98.06 97 ARG A N 1
ATOM 717 C CA . ARG A 1 97 ? -4.513 13.772 19.644 1.00 98.06 97 ARG A CA 1
ATOM 718 C C . ARG A 1 97 ? -5.021 12.473 20.273 1.00 98.06 97 ARG A C 1
ATOM 720 O O . ARG A 1 97 ? -6.231 12.266 20.329 1.00 98.06 97 ARG A O 1
ATOM 727 N N . ASN A 1 98 ? -4.111 11.598 20.714 1.00 97.62 98 ASN A N 1
ATOM 728 C CA . ASN A 1 98 ? -4.418 10.299 21.318 1.00 97.62 98 ASN A CA 1
ATOM 729 C C . ASN A 1 98 ? -5.378 9.448 20.465 1.00 97.62 98 ASN A C 1
ATOM 731 O O . ASN A 1 98 ? -6.286 8.798 20.986 1.00 97.62 98 ASN A O 1
ATOM 735 N N . GLU A 1 99 ? -5.197 9.461 19.142 1.00 97.88 99 GLU A N 1
ATOM 736 C CA . GLU A 1 99 ? -6.016 8.662 18.238 1.00 97.88 99 GLU A CA 1
ATOM 737 C C . GLU A 1 99 ? -5.809 7.164 18.507 1.00 97.88 99 GLU A C 1
ATOM 739 O O . GLU A 1 99 ? -4.682 6.669 18.548 1.00 97.88 99 GLU A O 1
ATOM 744 N N . ARG A 1 100 ? -6.911 6.425 18.648 1.00 96.75 100 ARG A N 1
ATOM 745 C CA . ARG A 1 100 ? -6.883 4.974 18.845 1.00 96.75 100 ARG A CA 1
ATOM 746 C C . ARG A 1 100 ? -6.601 4.232 17.531 1.00 96.75 100 ARG A C 1
ATOM 748 O O . ARG A 1 100 ? -7.340 4.402 16.561 1.00 96.75 100 ARG A O 1
ATOM 755 N N . LEU A 1 101 ? -5.590 3.367 17.519 1.00 98.12 101 LEU A N 1
ATOM 756 C CA . LEU A 1 101 ? -5.278 2.455 16.415 1.00 98.12 101 LEU A CA 1
ATOM 757 C C . LEU A 1 101 ? -4.816 1.121 17.014 1.00 98.12 101 LEU A C 1
ATOM 759 O O . LEU A 1 101 ? -3.707 1.032 17.532 1.00 98.12 101 LEU A O 1
ATOM 763 N N . ASP A 1 102 ? -5.693 0.117 17.002 1.00 98.62 102 ASP A N 1
ATOM 764 C CA . ASP A 1 102 ? -5.459 -1.172 17.667 1.00 98.62 102 ASP A CA 1
ATOM 765 C C . ASP A 1 102 ? -4.724 -2.152 16.741 1.00 98.62 102 ASP A C 1
ATOM 767 O O . ASP A 1 102 ? -3.832 -2.879 17.176 1.00 98.62 102 ASP A O 1
ATOM 771 N N . TYR A 1 103 ? -5.062 -2.131 15.448 1.00 98.75 103 TYR A N 1
ATOM 772 C CA . TYR A 1 103 ? -4.501 -3.024 14.438 1.00 98.75 103 TYR A CA 1
ATOM 773 C C . TYR A 1 103 ? -4.091 -2.259 13.181 1.00 98.75 103 TYR A C 1
ATOM 775 O O . TYR A 1 103 ? -4.808 -1.372 12.715 1.00 98.75 103 TYR A O 1
ATOM 783 N N . CYS A 1 104 ? -2.959 -2.645 12.593 1.00 98.75 104 CYS A N 1
ATOM 784 C CA . CYS A 1 104 ? -2.486 -2.119 11.318 1.00 98.75 104 CYS A CA 1
ATOM 785 C C . CYS A 1 104 ? -2.134 -3.277 10.381 1.00 98.75 104 CYS A C 1
ATOM 787 O O . CYS A 1 104 ? -1.319 -4.127 10.740 1.00 98.75 104 CYS A O 1
ATOM 789 N N . LEU A 1 105 ? -2.732 -3.298 9.189 1.00 98.81 105 LEU A N 1
ATOM 790 C CA . LEU A 1 105 ? -2.353 -4.197 8.106 1.00 98.81 105 LEU A CA 1
ATOM 791 C C . LEU A 1 105 ? -1.661 -3.383 7.017 1.00 98.81 105 LEU A C 1
ATOM 793 O O . LEU A 1 105 ? -2.290 -2.596 6.309 1.00 98.81 105 LEU A O 1
ATOM 797 N N . VAL A 1 106 ? -0.355 -3.584 6.896 1.00 98.81 106 VAL A N 1
ATOM 798 C CA . VAL A 1 106 ? 0.478 -2.948 5.876 1.00 98.81 106 VAL A CA 1
ATOM 799 C C . VAL A 1 106 ? 0.443 -3.806 4.608 1.00 98.81 106 VAL A C 1
ATOM 801 O O . VAL A 1 106 ? 0.795 -4.981 4.659 1.00 98.81 106 VAL A O 1
ATOM 804 N N . GLY A 1 107 ? -0.002 -3.236 3.485 1.00 98.50 107 GLY A N 1
ATOM 805 C CA . GLY A 1 107 ? -0.242 -3.965 2.229 1.00 98.50 107 GLY A CA 1
ATOM 806 C C . GLY A 1 107 ? 0.993 -4.242 1.358 1.00 98.50 107 GLY A C 1
ATOM 807 O O . GLY A 1 107 ? 0.833 -4.519 0.172 1.00 98.50 107 GLY A O 1
ATOM 808 N N . GLU A 1 108 ? 2.195 -4.142 1.915 1.00 98.56 108 GLU A N 1
ATOM 809 C CA . GLU A 1 108 ? 3.464 -4.443 1.238 1.00 98.56 108 GLU A CA 1
ATOM 810 C C . GLU A 1 108 ? 3.498 -5.885 0.699 1.00 98.56 108 GLU A C 1
ATOM 812 O O . GLU A 1 108 ? 2.992 -6.796 1.372 1.00 98.56 108 GLU A O 1
ATOM 817 N N . PRO A 1 109 ? 4.119 -6.150 -0.468 1.00 98.12 109 PRO A N 1
ATOM 818 C CA . PRO A 1 109 ? 4.210 -7.497 -1.022 1.00 98.12 109 PRO A CA 1
ATOM 819 C C . PRO A 1 109 ? 5.062 -8.403 -0.114 1.00 98.12 109 PRO A C 1
ATOM 821 O O . PRO A 1 109 ? 6.293 -8.355 -0.091 1.00 98.12 109 PRO A O 1
ATOM 824 N N . SER A 1 110 ? 4.398 -9.241 0.687 1.00 98.56 110 SER A N 1
ATOM 825 C CA . SER A 1 110 ? 5.054 -10.062 1.712 1.00 98.56 110 SER A CA 1
ATOM 826 C C . SER A 1 110 ? 5.460 -11.454 1.239 1.00 98.56 110 SER A C 1
ATOM 828 O O . SER A 1 110 ? 6.392 -12.023 1.821 1.00 98.56 110 SER A O 1
ATOM 830 N N . SER A 1 111 ? 4.746 -11.975 0.241 1.00 98.56 111 SER A N 1
ATOM 831 C CA . SER A 1 111 ? 4.821 -13.351 -0.248 1.00 98.56 111 SER A CA 1
ATOM 832 C C . SER A 1 111 ? 6.081 -13.651 -1.058 1.00 98.56 111 SER A C 1
ATOM 834 O O . SER A 1 111 ? 6.733 -12.733 -1.553 1.00 98.56 111 SER A O 1
ATOM 836 N N . ILE A 1 112 ? 6.426 -14.936 -1.182 1.00 98.00 112 ILE A N 1
ATOM 837 C CA . ILE A 1 112 ? 7.598 -15.397 -1.943 1.00 98.00 112 ILE A CA 1
ATOM 838 C C . ILE A 1 112 ? 7.177 -15.965 -3.301 1.00 98.00 112 ILE A C 1
ATOM 840 O O . ILE A 1 112 ? 7.642 -15.483 -4.330 1.00 98.00 112 ILE A O 1
ATOM 844 N N . GLU A 1 113 ? 6.299 -16.966 -3.310 1.00 97.56 113 GLU A N 1
ATOM 845 C CA . GLU A 1 113 ? 5.864 -17.678 -4.517 1.00 97.56 113 GLU A CA 1
ATOM 846 C C . GLU A 1 113 ? 4.369 -17.497 -4.776 1.00 97.56 113 GLU A C 1
ATOM 848 O O . GLU A 1 113 ? 3.956 -17.228 -5.904 1.00 97.56 113 GLU A O 1
ATOM 853 N N . VAL A 1 114 ? 3.548 -17.626 -3.730 1.00 98.25 114 VA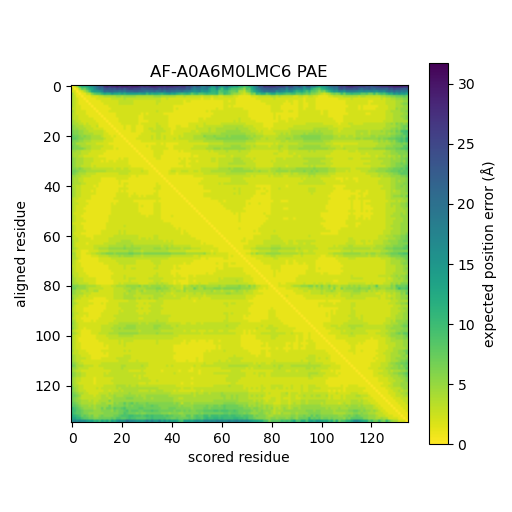L A N 1
ATOM 854 C CA . VAL A 1 114 ? 2.087 -17.546 -3.830 1.00 98.25 114 VAL A CA 1
ATOM 855 C C . VAL A 1 114 ? 1.528 -16.623 -2.760 1.00 98.25 114 VAL A C 1
ATOM 857 O O . VAL A 1 114 ? 1.993 -16.604 -1.623 1.00 98.25 114 VAL A O 1
ATOM 860 N N . VAL A 1 115 ? 0.504 -15.844 -3.117 1.00 98.31 115 VAL A N 1
ATOM 861 C CA . VAL A 1 115 ? -0.100 -14.881 -2.187 1.00 98.31 115 VAL A CA 1
ATOM 862 C C . VAL A 1 115 ? -0.552 -15.577 -0.897 1.00 98.31 115 VAL A C 1
ATOM 864 O O . VAL A 1 115 ? -1.344 -16.517 -0.920 1.00 98.31 115 VAL A O 1
ATOM 867 N N . GLY A 1 116 ? -0.027 -15.105 0.234 1.00 98.25 116 GLY A N 1
ATOM 868 C CA . GLY A 1 116 ? -0.327 -15.630 1.568 1.00 98.25 116 GLY A CA 1
ATOM 869 C C . GLY A 1 116 ? 0.635 -16.691 2.114 1.00 98.25 116 GLY A C 1
ATOM 870 O O . GLY A 1 116 ? 0.462 -17.086 3.264 1.00 98.25 116 GLY A O 1
ATOM 871 N N . ASP A 1 117 ? 1.659 -17.120 1.368 1.00 98.44 117 ASP A N 1
ATOM 872 C CA . ASP A 1 117 ? 2.678 -18.051 1.889 1.00 98.44 117 ASP A CA 1
ATOM 873 C C . ASP A 1 117 ? 3.513 -17.462 3.044 1.00 98.44 117 ASP A C 1
ATOM 875 O O . ASP A 1 117 ? 3.936 -18.176 3.953 1.00 98.44 117 ASP A O 1
ATOM 879 N N . VAL A 1 118 ? 3.715 -16.144 3.036 1.00 98.75 118 VAL A N 1
ATOM 880 C CA . VAL A 1 118 ? 4.487 -15.401 4.028 1.00 98.75 118 VAL A CA 1
ATOM 881 C C . VAL A 1 118 ? 3.761 -14.122 4.421 1.00 98.75 118 VAL A C 1
ATOM 883 O O . VAL A 1 118 ? 3.334 -13.331 3.578 1.00 98.75 118 VAL A O 1
ATOM 886 N N . VAL A 1 119 ? 3.720 -13.871 5.730 1.00 98.56 119 VAL A N 1
ATOM 887 C CA . VAL A 1 119 ? 3.313 -12.602 6.347 1.00 98.56 119 VAL A CA 1
ATOM 888 C C . VAL A 1 119 ? 4.472 -12.081 7.197 1.00 98.56 119 VAL A C 1
ATOM 890 O O . VAL A 1 119 ? 5.203 -12.857 7.812 1.00 98.56 119 VAL A O 1
ATOM 893 N N . LYS A 1 120 ? 4.666 -10.759 7.233 1.00 98.25 120 LYS A N 1
ATOM 894 C CA . LYS A 1 120 ? 5.709 -10.118 8.047 1.00 98.25 120 LYS A CA 1
ATOM 895 C C . LYS A 1 120 ? 5.073 -9.560 9.321 1.00 98.25 120 LYS A C 1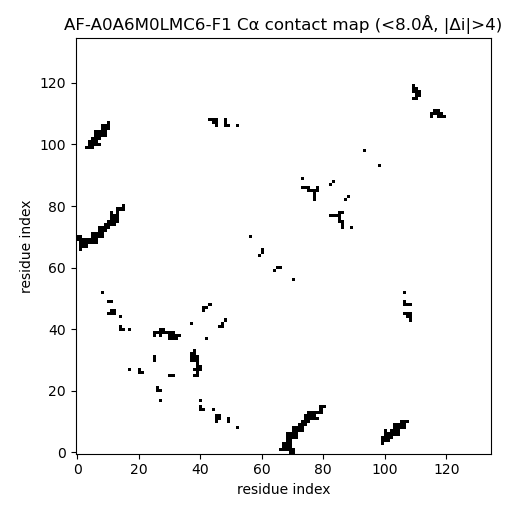
ATOM 897 O O . LYS A 1 120 ? 4.328 -8.592 9.262 1.00 98.25 120 LYS A O 1
ATOM 902 N N . ASN A 1 121 ? 5.386 -10.151 10.473 1.00 98.38 121 ASN A N 1
ATOM 903 C CA . ASN A 1 121 ? 4.946 -9.664 11.789 1.00 98.38 121 ASN A CA 1
ATOM 904 C C . ASN A 1 121 ? 5.951 -8.698 12.448 1.00 98.38 121 A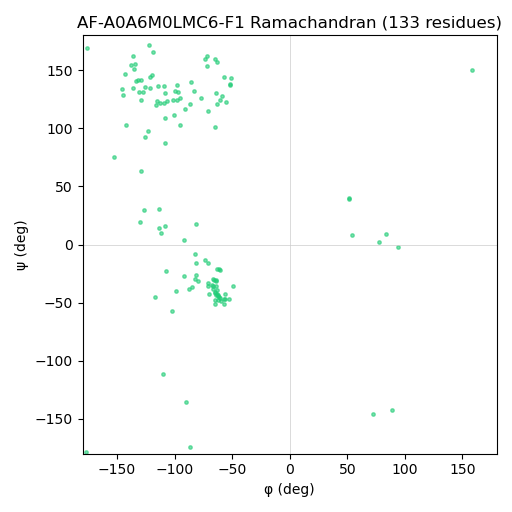SN A C 1
ATOM 906 O O . ASN A 1 121 ? 5.766 -8.292 13.591 1.00 98.38 121 ASN A O 1
ATOM 910 N N . GLY A 1 122 ? 7.033 -8.356 11.748 1.00 97.69 122 GLY A N 1
ATOM 911 C CA . GLY A 1 122 ? 8.065 -7.450 12.229 1.00 97.69 122 GLY A CA 1
ATOM 912 C C . GLY A 1 122 ? 9.133 -7.180 11.173 1.00 97.69 122 GLY A C 1
ATOM 913 O O . GLY A 1 122 ? 9.203 -7.839 10.131 1.00 97.69 122 GLY A O 1
ATOM 914 N N . ARG A 1 123 ? 9.985 -6.193 11.451 1.00 97.44 123 ARG A N 1
ATOM 915 C CA . ARG A 1 123 ? 11.150 -5.821 10.640 1.00 97.44 123 ARG A CA 1
ATOM 916 C C . ARG A 1 123 ? 12.358 -5.622 11.555 1.00 97.44 123 ARG A C 1
ATOM 918 O O . ARG A 1 123 ? 12.211 -5.324 12.737 1.00 97.44 123 ARG A O 1
ATOM 925 N N . ARG A 1 124 ? 13.560 -5.791 11.003 1.00 98.38 124 ARG A N 1
ATOM 926 C CA . ARG A 1 124 ? 14.808 -5.407 11.683 1.00 98.38 124 ARG A CA 1
ATOM 927 C C . ARG A 1 124 ? 14.924 -3.880 11.717 1.00 98.38 124 ARG A C 1
ATOM 929 O O . ARG A 1 124 ? 14.410 -3.219 10.819 1.00 98.38 124 ARG A O 1
ATOM 936 N N . GLY A 1 125 ? 15.648 -3.346 12.699 1.00 97.38 125 GLY A N 1
ATOM 937 C CA . GLY A 1 125 ? 16.131 -1.964 12.649 1.00 97.38 125 GLY A CA 1
ATOM 938 C C . GLY A 1 125 ? 17.262 -1.792 11.626 1.00 97.38 125 GLY A C 1
ATOM 939 O O . GLY A 1 125 ? 17.887 -2.773 11.218 1.00 97.38 125 GLY A O 1
ATOM 940 N N . SER A 1 126 ? 17.533 -0.546 11.236 1.00 96.00 126 SER A N 1
ATOM 941 C CA . SER A 1 126 ? 18.642 -0.168 10.352 1.00 96.00 126 SER A CA 1
ATOM 942 C C . SER A 1 126 ? 19.418 0.997 10.969 1.00 96.00 126 SER A C 1
ATOM 944 O O . SER A 1 126 ? 18.811 1.970 11.413 1.00 96.00 126 SER A O 1
ATOM 946 N N . LEU A 1 127 ? 20.746 0.884 11.031 1.00 97.19 127 LEU A N 1
ATOM 947 C CA . LEU A 1 127 ? 21.650 1.902 11.565 1.00 97.19 127 LEU A CA 1
ATOM 948 C C . LEU A 1 127 ? 22.945 1.893 10.748 1.00 97.19 127 LEU A C 1
ATOM 950 O O . LEU A 1 127 ? 23.575 0.847 10.603 1.00 97.19 127 LEU A O 1
ATOM 954 N N . THR A 1 128 ? 23.359 3.065 10.271 1.00 96.00 128 THR A N 1
ATOM 955 C CA . THR A 1 128 ? 24.583 3.250 9.479 1.00 96.00 128 THR A CA 1
ATOM 956 C C . THR A 1 128 ? 25.507 4.242 10.181 1.00 96.00 128 THR A C 1
ATOM 958 O O . THR A 1 128 ? 25.055 5.297 10.621 1.00 96.00 128 THR A O 1
ATOM 961 N N . CYS A 1 129 ? 26.802 3.921 10.273 1.00 97.56 129 CYS A N 1
ATOM 962 C CA . CYS A 1 129 ? 27.839 4.812 10.798 1.00 97.56 129 CYS A CA 1
ATOM 963 C C . CYS A 1 129 ?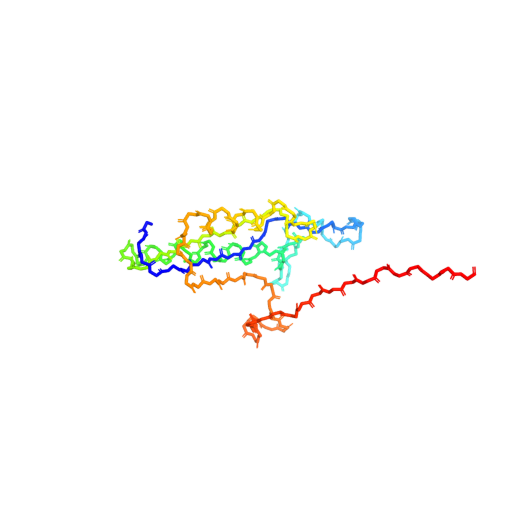 28.797 5.220 9.671 1.00 97.56 129 CYS A C 1
ATOM 965 O O . CYS A 1 129 ? 29.429 4.359 9.059 1.00 97.56 129 CYS A O 1
ATOM 967 N N . ASN A 1 130 ? 28.918 6.524 9.419 1.00 96.56 130 ASN A N 1
ATOM 968 C CA . ASN A 1 130 ? 29.888 7.079 8.476 1.00 96.56 130 ASN A CA 1
ATOM 969 C C . ASN A 1 130 ? 31.142 7.502 9.252 1.00 96.56 130 ASN A C 1
ATOM 971 O O . ASN A 1 130 ? 31.128 8.521 9.942 1.00 96.56 130 ASN A O 1
ATOM 975 N N . LEU A 1 131 ? 32.203 6.697 9.169 1.00 97.00 131 LEU A N 1
ATOM 976 C CA . LEU A 1 131 ? 33.433 6.870 9.940 1.00 97.00 131 LEU A CA 1
ATOM 977 C C . LEU A 1 131 ? 34.573 7.380 9.055 1.00 97.00 131 LEU A C 1
ATOM 979 O O . LEU A 1 131 ? 34.959 6.719 8.093 1.00 97.00 131 LEU A O 1
ATOM 983 N N . THR A 1 132 ? 35.161 8.511 9.439 1.00 97.50 132 THR A N 1
ATOM 984 C CA . THR A 1 132 ? 36.406 9.025 8.856 1.00 97.50 132 THR A CA 1
ATOM 985 C C . THR A 1 132 ? 37.523 8.879 9.884 1.00 97.50 132 THR A C 1
ATOM 987 O O . THR A 1 132 ? 37.418 9.420 10.983 1.00 97.50 132 THR A O 1
ATOM 990 N N . ILE A 1 133 ? 38.588 8.150 9.541 1.00 96.19 133 ILE A N 1
ATOM 991 C CA . ILE A 1 133 ? 39.783 8.015 10.384 1.00 96.19 133 ILE A CA 1
ATOM 992 C C . ILE A 1 133 ? 40.849 8.990 9.888 1.00 96.19 133 ILE A C 1
ATOM 994 O O . ILE A 1 133 ? 41.226 8.954 8.718 1.00 96.19 133 ILE A O 1
ATOM 998 N N . HIS A 1 134 ? 41.330 9.850 10.783 1.00 92.94 134 HIS A N 1
ATOM 999 C C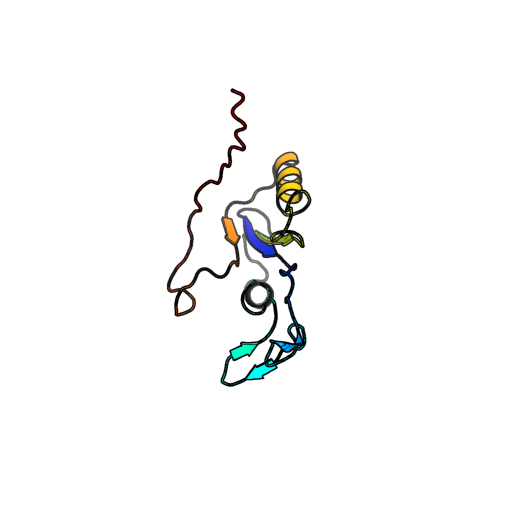A . HIS A 1 134 ? 42.445 10.758 10.5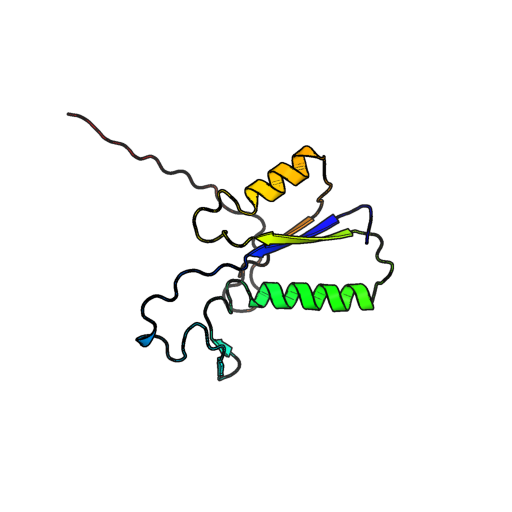22 1.00 92.94 134 HIS A CA 1
ATOM 1000 C C . HIS A 1 134 ? 43.737 10.135 11.064 1.00 92.94 134 HIS A C 1
ATOM 1002 O O . HIS A 1 134 ? 43.749 9.658 12.200 1.00 92.94 134 HIS A O 1
ATOM 1008 N N . GLY A 1 135 ? 44.789 10.122 10.244 1.00 93.75 135 GLY A N 1
ATOM 1009 C CA . GLY A 1 135 ? 46.132 9.645 10.590 1.00 93.75 135 GLY A CA 1
ATOM 1010 C C . GLY A 1 135 ? 47.195 10.699 10.337 1.00 93.75 135 GLY A C 1
ATOM 1011 O O . GLY A 1 135 ? 46.837 11.774 9.804 1.00 93.75 135 GLY A O 1
#

Secondary structure (DSSP, 8-state):
---SSEEEEEEE--------GGGSSS-TTS-EEETTEEESTTIIIIIHHHHHHHHHHHHHHHH-TT-SSEEEEEEES-SSS--TTTHHHHHHHHHHTT----EEEE-S---SSSTTS---S--------------

Sequence (135 aa):
RGQGETLAFAGHTDVVPPGDADRWINPPFEPTIRDGMLFGRGAADMKGSLAAMVVAAERFVAQHPNHTGRLAFLITSDEEASAHNGTVKVVEALMSRNERLDYCLVGEPSSIEVVGDVVKNGRRGSLTCNLTIHG

Foldseek 3Di:
DEDDAEEEEEAEDAFDDPPDQVPDPDGQDPWDDDPNDTHHTCCVRPVVLVVVVVVVVVVCCVVCVPDHHHYYYQYFHPPPHDCPCTSVVVVVVCVVVPNDHNHYDYRHNADDPDPPPGDDPDDDDDDDDDDDDDD

Solvent-accessible surface area (backbone atoms only — not comparable to full-atom values): 8499 Å² total; per-residue (Å²): 139,48,54,78,61,20,44,29,43,31,51,44,74,46,63,78,83,82,73,67,57,86,78,43,97,54,52,48,88,51,75,42,79,56,96,93,40,70,44,37,73,27,39,65,51,24,48,46,38,52,53,52,55,52,54,47,48,55,53,47,41,72,76,40,79,78,52,72,43,20,83,47,78,52,76,29,68,32,69,90,68,85,33,76,81,17,60,59,49,54,50,52,56,36,56,78,68,69,56,80,72,76,41,77,49,68,44,63,75,55,44,84,90,48,92,75,77,37,81,76,94,72,78,83,88,88,88,86,84,93,83,84,87,86,133